Protein AF-A0A9E5WMM1-F1 (afdb_monomer_lite)

Foldseek 3Di:
DWLAKWQKFFVPDDDRQKIWTWDADPVFKIWTWIAGNVVRDIWIKTWGAPPVQQKTWIATHDQAWIKIDRSVQSVDQKHWIWTQGPVRDIGIMMIGGDDD

Structure (mmCIF, N/CA/C/O backbone):
data_AF-A0A9E5WMM1-F1
#
_entry.id   AF-A0A9E5WMM1-F1
#
loop_
_atom_site.group_PDB
_atom_site.id
_atom_site.type_symbol
_atom_site.label_atom_id
_atom_site.label_alt_id
_atom_site.label_comp_id
_atom_site.label_asym_id
_atom_site.label_entity_id
_atom_site.label_seq_id
_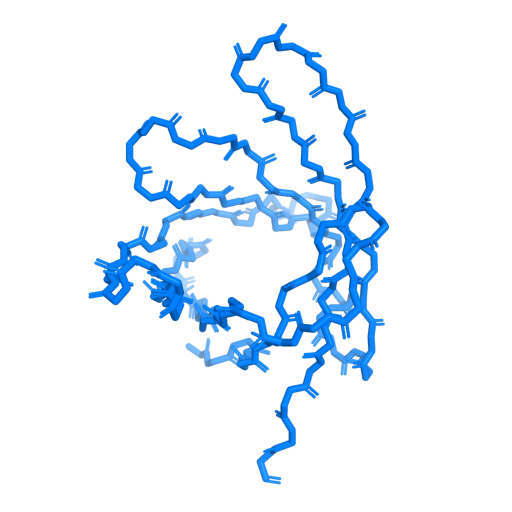atom_site.pdbx_PDB_ins_code
_atom_site.Cartn_x
_atom_site.Cartn_y
_atom_site.Cartn_z
_atom_site.occupancy
_atom_site.B_iso_or_equiv
_atom_site.auth_seq_id
_atom_site.auth_comp_id
_atom_site.auth_asym_id
_atom_site.auth_atom_id
_atom_site.pdbx_PDB_model_num
ATOM 1 N N . MET A 1 1 ? -4.848 -13.732 9.016 1.00 92.75 1 MET A N 1
ATOM 2 C CA . MET A 1 1 ? -5.680 -14.004 7.828 1.00 92.75 1 MET A CA 1
ATOM 3 C C . MET A 1 1 ? -5.120 -13.210 6.659 1.00 92.75 1 MET A C 1
ATOM 5 O O . MET A 1 1 ? -4.954 -12.007 6.828 1.00 92.75 1 MET A O 1
ATOM 9 N N . PRO A 1 2 ? -4.779 -13.840 5.525 1.00 94.69 2 PRO A N 1
ATOM 10 C CA . PRO A 1 2 ? -4.288 -13.116 4.354 1.00 94.69 2 PRO A CA 1
ATOM 11 C C . PRO A 1 2 ? -5.394 -12.223 3.777 1.00 94.69 2 PRO A C 1
ATOM 13 O O . PRO A 1 2 ? -6.539 -12.656 3.662 1.00 94.69 2 PRO A O 1
ATOM 16 N N . LEU A 1 3 ? -5.051 -10.983 3.436 1.00 95.25 3 LEU A N 1
ATOM 17 C CA . LEU A 1 3 ? -5.917 -10.064 2.689 1.00 95.25 3 LEU A CA 1
ATOM 18 C C . LEU A 1 3 ? -5.643 -10.169 1.183 1.00 95.25 3 LEU A C 1
ATOM 20 O O . LEU A 1 3 ? -6.562 -10.059 0.374 1.00 95.25 3 LEU A O 1
ATOM 24 N N . GLY A 1 4 ? -4.392 -10.442 0.809 1.00 95.94 4 GLY A N 1
ATOM 25 C CA . GLY A 1 4 ? -4.007 -10.740 -0.564 1.00 95.94 4 GLY A CA 1
ATOM 26 C C . GLY A 1 4 ? -2.570 -10.348 -0.877 1.00 95.94 4 GLY A C 1
ATOM 27 O O . GLY A 1 4 ? -1.869 -9.758 -0.053 1.00 95.94 4 GLY A O 1
ATOM 28 N N . ILE A 1 5 ? -2.165 -10.673 -2.101 1.00 97.31 5 ILE A N 1
ATOM 29 C CA . ILE A 1 5 ? -0.932 -10.199 -2.724 1.00 97.31 5 ILE A CA 1
ATOM 30 C C . ILE A 1 5 ? -1.347 -9.304 -3.885 1.00 97.31 5 ILE A C 1
ATOM 32 O O . ILE A 1 5 ? -2.196 -9.686 -4.690 1.00 97.31 5 ILE A O 1
ATOM 36 N N . PHE A 1 6 ? -0.752 -8.124 -3.985 1.00 97.81 6 PHE A N 1
ATOM 37 C CA . PHE A 1 6 ? -1.132 -7.117 -4.964 1.00 97.81 6 PHE A CA 1
ATOM 38 C C . PHE A 1 6 ? 0.093 -6.585 -5.691 1.00 97.81 6 PHE A C 1
ATOM 40 O O . PHE A 1 6 ? 1.157 -6.415 -5.101 1.00 97.81 6 PHE A O 1
ATOM 47 N N . THR A 1 7 ? -0.064 -6.279 -6.971 1.00 97.69 7 THR A N 1
ATOM 48 C CA . THR A 1 7 ? 0.848 -5.386 -7.681 1.00 97.69 7 THR A CA 1
ATOM 49 C C . THR A 1 7 ? 0.440 -3.943 -7.406 1.00 97.69 7 THR A C 1
ATOM 51 O O . THR A 1 7 ? -0.747 -3.620 -7.448 1.00 97.69 7 THR A O 1
ATOM 54 N N . VAL A 1 8 ? 1.419 -3.086 -7.116 1.00 96.81 8 VAL A N 1
ATOM 55 C CA . VAL A 1 8 ? 1.206 -1.677 -6.760 1.00 96.81 8 VAL A CA 1
ATOM 56 C C . VAL A 1 8 ? 1.568 -0.784 -7.942 1.00 96.81 8 VAL A C 1
ATOM 58 O O . VAL A 1 8 ? 2.680 -0.881 -8.458 1.00 96.81 8 VAL A O 1
ATOM 61 N N . TYR A 1 9 ? 0.664 0.117 -8.323 1.00 96.56 9 TYR A N 1
ATOM 62 C CA . TYR A 1 9 ? 0.877 1.095 -9.390 1.00 96.56 9 TYR A CA 1
ATOM 63 C C . TYR A 1 9 ? 0.703 2.519 -8.857 1.00 96.56 9 TYR A C 1
ATOM 65 O O . TYR A 1 9 ? -0.374 2.886 -8.378 1.00 96.56 9 TYR A O 1
ATOM 73 N N . ALA A 1 10 ? 1.759 3.330 -8.955 1.00 94.38 10 ALA A N 1
ATOM 74 C CA . ALA A 1 10 ? 1.664 4.776 -8.749 1.00 94.38 10 ALA A CA 1
ATOM 75 C C . ALA A 1 10 ? 0.997 5.458 -9.964 1.00 94.38 10 ALA A C 1
ATOM 77 O O . ALA A 1 10 ? 0.922 4.856 -11.039 1.00 94.38 10 ALA A O 1
ATOM 78 N N . PRO A 1 11 ? 0.534 6.718 -9.836 1.00 94.19 11 PRO A N 1
ATOM 79 C CA . PRO A 1 11 ? -0.004 7.476 -10.957 1.00 94.19 11 PRO A CA 1
ATOM 80 C C . PRO A 1 11 ? 0.933 7.455 -12.167 1.00 94.19 11 PRO A C 1
ATOM 82 O O . PRO A 1 11 ? 2.110 7.791 -12.059 1.00 94.19 11 PRO A O 1
ATOM 85 N N . GLY A 1 12 ? 0.396 7.066 -13.323 1.00 92.00 12 GLY A N 1
ATOM 86 C CA . GLY A 1 12 ? 1.141 7.001 -14.584 1.00 92.00 12 GLY A CA 1
ATOM 87 C C . GLY A 1 12 ? 2.052 5.779 -14.746 1.00 92.00 12 GLY A C 1
ATOM 88 O O . GLY A 1 12 ? 2.604 5.589 -15.827 1.00 92.00 12 GLY A O 1
ATOM 89 N N . GLU A 1 13 ? 2.194 4.926 -13.730 1.00 92.38 13 GLU A N 1
ATOM 90 C CA . GLU A 1 13 ? 2.966 3.690 -13.841 1.00 92.38 13 GLU A CA 1
ATOM 91 C C . GLU A 1 13 ? 2.150 2.585 -14.523 1.00 92.38 13 GLU A C 1
ATOM 93 O O . GLU A 1 13 ? 0.996 2.334 -14.180 1.00 92.38 13 GLU A O 1
ATOM 98 N N . THR A 1 14 ? 2.767 1.890 -15.478 1.00 88.12 14 THR A N 1
ATOM 99 C CA . THR A 1 14 ? 2.151 0.769 -16.211 1.00 88.12 14 THR A CA 1
ATOM 100 C C . THR A 1 14 ? 2.902 -0.548 -16.038 1.00 88.12 14 THR A C 1
ATOM 102 O O . THR A 1 14 ? 2.370 -1.612 -16.356 1.00 88.12 14 THR A O 1
ATOM 105 N N . LEU A 1 15 ? 4.132 -0.503 -15.518 1.00 90.31 15 LEU A N 1
ATOM 106 C CA . LEU A 1 15 ? 4.973 -1.679 -15.335 1.00 90.31 15 LEU A CA 1
ATOM 107 C C . LEU A 1 15 ? 4.836 -2.231 -13.908 1.00 90.31 15 LEU A C 1
ATOM 109 O O . LEU A 1 15 ? 4.848 -1.459 -12.954 1.00 90.31 15 LEU A O 1
ATOM 113 N N . PRO A 1 16 ? 4.743 -3.560 -13.732 1.00 90.00 16 PRO A N 1
ATOM 114 C CA . PRO A 1 16 ? 4.622 -4.180 -12.418 1.00 90.00 16 PRO A CA 1
ATOM 115 C C . PRO A 1 16 ? 5.991 -4.229 -11.724 1.00 90.00 16 PRO A C 1
ATOM 117 O O . PRO A 1 16 ? 6.691 -5.246 -11.767 1.00 90.00 16 PRO A O 1
ATOM 120 N N . THR A 1 17 ? 6.403 -3.120 -11.113 1.00 93.44 17 THR A N 1
ATOM 121 C CA . THR A 1 17 ? 7.704 -3.024 -10.429 1.00 93.44 17 THR A CA 1
ATOM 122 C C . THR A 1 17 ? 7.622 -3.294 -8.931 1.00 93.44 17 THR A C 1
ATOM 124 O O . THR A 1 17 ? 8.635 -3.620 -8.316 1.00 93.44 17 THR A O 1
ATOM 127 N N . ARG A 1 18 ? 6.426 -3.197 -8.343 1.00 95.81 18 ARG A N 1
ATOM 128 C CA . ARG A 1 18 ? 6.210 -3.306 -6.899 1.00 95.81 18 ARG A CA 1
ATOM 129 C C . ARG A 1 18 ? 5.120 -4.307 -6.568 1.00 95.81 18 ARG A C 1
ATOM 131 O O . ARG A 1 18 ? 4.098 -4.386 -7.254 1.00 95.81 18 ARG A O 1
ATOM 138 N N . MET A 1 19 ? 5.340 -5.063 -5.502 1.00 97.19 19 MET A N 1
ATOM 139 C CA . MET A 1 19 ? 4.395 -6.045 -4.987 1.00 97.19 19 MET A CA 1
ATOM 140 C C . MET A 1 19 ? 4.223 -5.854 -3.488 1.00 97.19 19 MET A C 1
ATOM 142 O O . MET A 1 19 ? 5.182 -5.536 -2.795 1.00 97.19 19 MET A O 1
ATOM 146 N N . ILE A 1 20 ? 3.012 -6.056 -2.989 1.00 97.50 20 ILE A N 1
ATOM 147 C CA . ILE A 1 20 ? 2.709 -5.971 -1.566 1.00 97.50 20 ILE A CA 1
ATOM 148 C C . ILE A 1 20 ? 1.880 -7.175 -1.134 1.00 97.50 20 ILE A C 1
ATOM 150 O O . ILE A 1 20 ? 0.914 -7.549 -1.796 1.00 97.50 20 ILE A O 1
ATOM 154 N N . GLU A 1 21 ? 2.264 -7.780 -0.021 1.00 97.81 21 GLU A N 1
ATOM 155 C CA . GLU A 1 21 ? 1.472 -8.759 0.709 1.00 97.81 21 GLU A CA 1
ATOM 156 C C . GLU A 1 21 ? 0.839 -8.070 1.916 1.00 97.81 21 GLU A C 1
ATOM 158 O O . GLU A 1 21 ? 1.511 -7.332 2.638 1.00 97.81 21 GLU A O 1
ATOM 163 N N . LEU A 1 22 ? -0.448 -8.323 2.144 1.00 97.88 22 LEU A N 1
ATOM 164 C CA . LEU A 1 22 ? -1.182 -7.806 3.292 1.00 97.88 22 LEU A CA 1
ATOM 165 C C . LEU A 1 22 ? -1.861 -8.951 4.043 1.00 97.88 22 LEU A C 1
ATOM 167 O O . LEU A 1 22 ? -2.529 -9.798 3.446 1.00 97.88 22 LEU A O 1
ATOM 171 N N . ALA A 1 23 ? -1.745 -8.942 5.367 1.00 97.00 23 ALA A N 1
ATOM 172 C CA . ALA A 1 23 ? -2.388 -9.891 6.263 1.00 97.00 23 ALA A CA 1
ATOM 173 C C . ALA A 1 23 ? -2.922 -9.196 7.522 1.00 97.00 23 ALA A C 1
ATOM 175 O O . ALA A 1 23 ? -2.262 -8.349 8.118 1.00 97.00 23 ALA A O 1
ATOM 176 N N . LEU A 1 24 ? -4.116 -9.600 7.949 1.00 95.44 24 LEU A N 1
ATOM 177 C CA . LEU A 1 24 ? -4.801 -9.117 9.144 1.00 95.44 24 LEU A CA 1
ATOM 178 C C . LEU A 1 24 ? -4.611 -10.083 10.320 1.00 95.44 24 LEU A C 1
ATOM 180 O O . LEU A 1 24 ? -4.908 -11.279 10.215 1.00 95.44 24 LEU A O 1
ATOM 184 N N . ALA A 1 25 ? -4.156 -9.562 11.453 1.00 93.69 25 ALA A N 1
ATOM 185 C CA . ALA A 1 25 ? -4.132 -10.249 12.736 1.00 93.69 25 ALA A CA 1
ATOM 186 C C . ALA A 1 25 ? -5.477 -10.110 13.472 1.00 93.69 25 ALA A C 1
ATOM 188 O O . ALA A 1 25 ? -6.260 -9.195 13.220 1.00 93.69 25 ALA A O 1
ATOM 189 N N . GLN A 1 26 ? -5.748 -11.017 14.413 1.00 87.50 26 GLN A N 1
ATOM 190 C CA . GLN A 1 26 ? -7.024 -11.074 15.143 1.00 87.50 26 GLN A CA 1
ATOM 191 C C . GLN A 1 26 ? -7.306 -9.808 15.976 1.00 87.50 26 GLN A C 1
ATOM 193 O O . GLN A 1 26 ? -8.458 -9.401 16.147 1.00 87.50 26 GLN A O 1
ATOM 198 N N . ASP A 1 27 ? -6.252 -9.149 16.454 1.00 89.69 27 ASP A N 1
ATOM 199 C CA . ASP A 1 27 ? -6.335 -7.898 17.211 1.00 89.69 27 ASP A CA 1
ATOM 200 C C . ASP A 1 27 ? -6.588 -6.663 16.328 1.00 89.69 27 ASP A C 1
ATOM 202 O O . ASP A 1 27 ? -6.909 -5.595 16.845 1.00 89.69 27 ASP A O 1
ATOM 206 N N . GLY A 1 28 ? -6.592 -6.808 15.000 1.00 89.38 28 GLY A N 1
ATOM 207 C CA . GLY A 1 28 ? -6.838 -5.718 14.055 1.00 89.38 28 GLY A CA 1
ATOM 208 C C . GLY A 1 28 ? -5.568 -5.083 13.490 1.00 89.38 28 GLY A C 1
ATOM 209 O O . GLY A 1 28 ? -5.673 -4.187 12.653 1.00 89.38 28 GLY A O 1
ATOM 210 N N . ARG A 1 29 ? -4.378 -5.549 13.901 1.00 96.81 29 ARG A N 1
ATOM 211 C CA . ARG A 1 29 ? -3.116 -5.145 13.270 1.00 96.81 29 ARG A CA 1
ATOM 212 C C . ARG A 1 29 ? -3.006 -5.733 11.872 1.00 96.81 29 ARG A C 1
ATOM 214 O O . ARG A 1 29 ? -3.356 -6.890 11.646 1.00 96.81 29 ARG A O 1
ATOM 221 N N . VAL A 1 30 ? -2.451 -4.956 10.955 1.00 97.00 30 VAL A N 1
ATOM 222 C CA . VAL A 1 30 ? -2.079 -5.418 9.620 1.00 97.00 30 VAL A CA 1
ATOM 223 C C . VAL A 1 30 ? -0.571 -5.466 9.495 1.00 97.00 30 VAL A C 1
ATOM 225 O O . VAL A 1 30 ? 0.135 -4.580 9.974 1.00 97.00 30 VAL A O 1
ATOM 228 N N . GLY A 1 31 ? -0.088 -6.529 8.868 1.00 97.31 31 GLY A N 1
ATOM 229 C CA . GLY A 1 31 ? 1.316 -6.720 8.550 1.00 97.31 31 GLY A CA 1
ATOM 230 C C . GLY A 1 31 ? 1.490 -7.340 7.172 1.00 97.31 31 GLY A C 1
ATOM 231 O O . GLY A 1 31 ? 0.516 -7.733 6.529 1.00 97.31 31 GLY A O 1
ATOM 232 N N . GLY A 1 32 ? 2.738 -7.435 6.736 1.00 97.19 32 GLY A N 1
ATOM 233 C CA . GLY A 1 32 ? 3.101 -8.068 5.477 1.00 97.19 32 GLY A CA 1
ATOM 234 C C . GLY A 1 32 ? 4.442 -7.566 4.965 1.00 97.19 32 GLY A C 1
ATOM 235 O O . GLY A 1 32 ? 5.256 -7.050 5.737 1.00 97.19 32 GLY A O 1
ATOM 236 N N . THR A 1 33 ? 4.661 -7.708 3.664 1.00 97.81 33 THR A N 1
ATOM 237 C CA . THR A 1 33 ? 5.909 -7.309 3.007 1.00 97.81 33 THR A CA 1
ATOM 238 C C . THR A 1 33 ? 5.623 -6.490 1.760 1.00 97.81 33 THR A C 1
ATOM 240 O O . THR A 1 33 ? 4.606 -6.677 1.096 1.00 97.81 33 THR A O 1
ATOM 243 N N . HIS A 1 34 ? 6.523 -5.570 1.441 1.00 97.44 34 HIS A N 1
ATOM 244 C CA . HIS A 1 34 ? 6.543 -4.839 0.184 1.00 97.44 34 HIS A CA 1
ATOM 245 C C . HIS A 1 34 ? 7.857 -5.145 -0.526 1.00 97.44 34 HIS A C 1
ATOM 247 O O . HIS A 1 34 ? 8.921 -4.985 0.061 1.00 97.44 34 HIS A O 1
ATOM 253 N N . TYR A 1 35 ? 7.782 -5.578 -1.779 1.00 97.12 35 TYR A N 1
ATOM 254 C CA . TYR A 1 35 ? 8.937 -5.836 -2.626 1.00 97.12 35 TYR A CA 1
ATOM 255 C C . TYR A 1 35 ? 9.017 -4.793 -3.739 1.00 97.12 35 TYR A C 1
ATOM 257 O O . TYR A 1 35 ? 8.086 -4.671 -4.540 1.00 97.12 35 TYR A O 1
ATOM 265 N N . ASP A 1 36 ? 10.144 -4.086 -3.814 1.00 94.81 36 ASP A N 1
ATOM 266 C CA . ASP A 1 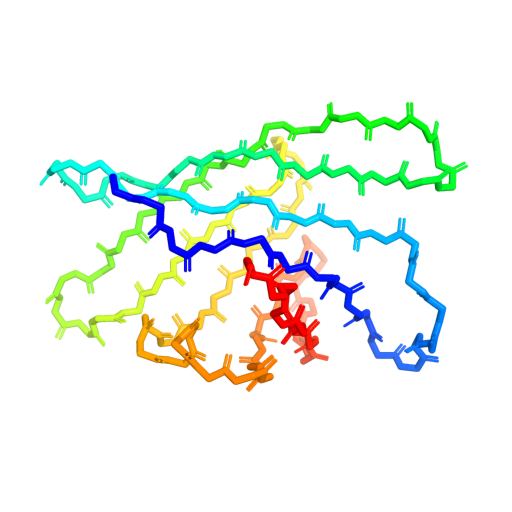36 ? 10.499 -3.193 -4.916 1.00 94.81 36 ASP A CA 1
ATOM 267 C C . ASP A 1 36 ? 11.523 -3.884 -5.823 1.00 94.81 36 ASP A C 1
ATOM 269 O O . ASP A 1 36 ? 12.681 -4.091 -5.454 1.00 94.81 36 ASP A O 1
ATOM 273 N N . ARG A 1 37 ? 11.105 -4.227 -7.043 1.00 93.50 37 ARG A N 1
ATOM 274 C CA . ARG A 1 37 ? 11.950 -4.916 -8.022 1.00 93.50 37 ARG A CA 1
ATOM 275 C C . ARG A 1 37 ? 13.063 -4.031 -8.581 1.00 93.50 37 ARG A C 1
ATOM 277 O O . ARG A 1 37 ? 14.091 -4.563 -8.988 1.00 93.50 37 ARG A O 1
ATOM 284 N N . LEU A 1 38 ? 12.864 -2.714 -8.654 1.00 92.62 38 LEU A N 1
ATOM 285 C CA . LEU A 1 38 ? 13.865 -1.799 -9.214 1.00 92.62 38 LEU A CA 1
ATOM 286 C C . LEU A 1 38 ? 15.059 -1.659 -8.274 1.00 92.62 38 LEU A C 1
ATOM 288 O O . LEU A 1 38 ? 16.194 -1.581 -8.735 1.00 92.62 38 LEU A O 1
ATOM 292 N N . ARG A 1 39 ? 14.791 -1.642 -6.965 1.00 93.12 39 ARG A N 1
ATOM 293 C CA . ARG A 1 39 ? 15.822 -1.572 -5.920 1.00 93.12 39 ARG A CA 1
ATOM 294 C C . ARG A 1 39 ? 16.284 -2.946 -5.442 1.00 93.12 39 ARG A C 1
ATOM 296 O O . ARG A 1 39 ? 17.361 -3.060 -4.871 1.00 93.12 39 ARG A O 1
ATOM 303 N N . ASN A 1 40 ? 15.501 -3.986 -5.731 1.00 94.56 40 ASN A N 1
ATOM 304 C CA . ASN A 1 40 ? 15.660 -5.330 -5.187 1.00 94.56 40 ASN A CA 1
ATOM 305 C C . ASN A 1 40 ? 15.650 -5.333 -3.647 1.00 94.56 40 ASN A C 1
ATOM 307 O O . ASN A 1 40 ? 16.490 -5.957 -3.000 1.00 94.56 40 ASN A O 1
ATOM 311 N N . GLU A 1 41 ? 14.683 -4.617 -3.075 1.00 95.62 41 GLU A N 1
ATOM 312 C CA . GLU A 1 41 ? 14.536 -4.404 -1.635 1.00 95.62 41 GLU A CA 1
ATOM 313 C C . GLU A 1 41 ? 13.201 -4.963 -1.137 1.00 95.62 41 GLU A C 1
ATOM 315 O O . GLU A 1 41 ? 12.195 -4.945 -1.854 1.00 95.62 41 GLU A O 1
ATOM 320 N N . ILE A 1 42 ? 13.209 -5.474 0.097 1.00 96.81 42 ILE A N 1
ATOM 321 C CA . ILE A 1 42 ? 12.011 -5.908 0.817 1.00 96.81 42 ILE A CA 1
ATOM 322 C C . ILE A 1 42 ? 11.869 -5.040 2.061 1.00 96.81 42 ILE A C 1
ATOM 324 O O . ILE A 1 42 ? 12.753 -5.029 2.916 1.00 96.81 42 ILE A O 1
ATOM 328 N N . ASP A 1 43 ? 10.723 -4.381 2.179 1.00 97.12 43 ASP A N 1
ATOM 329 C CA . ASP A 1 43 ? 10.340 -3.578 3.331 1.00 97.12 43 ASP A CA 1
ATOM 330 C C . ASP A 1 43 ? 9.204 -4.241 4.108 1.00 97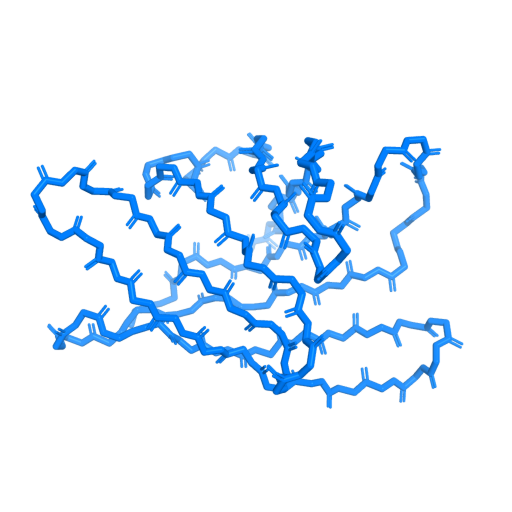.12 43 ASP A C 1
ATOM 332 O O . ASP A 1 43 ? 8.317 -4.896 3.548 1.00 97.12 43 ASP A O 1
ATOM 336 N N . THR A 1 44 ? 9.185 -4.015 5.418 1.00 97.31 44 THR A N 1
ATOM 337 C CA . THR A 1 44 ? 8.075 -4.442 6.270 1.00 97.31 44 THR A CA 1
ATOM 338 C C . THR A 1 44 ? 6.864 -3.541 6.059 1.00 97.31 44 THR A C 1
ATOM 340 O O . THR A 1 44 ? 6.980 -2.314 6.009 1.00 97.31 44 THR A O 1
ATOM 343 N N . VAL A 1 45 ? 5.683 -4.151 6.013 1.00 97.75 45 VAL A N 1
ATOM 344 C CA . VAL A 1 45 ? 4.405 -3.441 6.063 1.00 97.75 45 VAL A CA 1
ATOM 345 C C . VAL A 1 45 ? 3.848 -3.506 7.476 1.00 97.75 45 VAL A C 1
ATOM 347 O O . VAL A 1 45 ? 3.826 -4.572 8.093 1.00 97.75 45 VAL A O 1
ATOM 350 N N . SER A 1 46 ? 3.364 -2.375 7.981 1.00 97.69 46 SER A N 1
ATOM 351 C CA . SER A 1 46 ? 2.651 -2.306 9.257 1.00 97.69 46 SER A CA 1
ATOM 352 C C . SER A 1 46 ? 1.443 -1.384 9.156 1.00 97.69 46 SER A C 1
ATOM 354 O O . SER A 1 46 ? 1.472 -0.363 8.470 1.00 97.69 46 SER A O 1
ATOM 356 N N . GLY A 1 47 ? 0.352 -1.750 9.817 1.00 97.31 47 GLY A N 1
ATOM 357 C CA . GLY A 1 47 ? -0.901 -1.021 9.716 1.00 97.31 47 GLY A CA 1
ATOM 358 C C . GLY A 1 47 ? -1.947 -1.459 10.726 1.00 97.31 47 GLY A C 1
ATOM 359 O O . GLY A 1 47 ? -1.701 -2.287 11.606 1.00 97.31 47 GLY A O 1
ATOM 360 N N . THR A 1 48 ? -3.136 -0.891 10.591 1.00 97.56 48 THR A N 1
ATOM 361 C CA . THR A 1 48 ? -4.287 -1.187 11.440 1.00 97.56 48 THR A CA 1
ATOM 362 C C . THR A 1 48 ? -5.584 -0.958 10.678 1.00 97.56 48 THR A C 1
ATOM 364 O O . THR A 1 48 ? -5.633 -0.163 9.736 1.00 97.56 48 THR A O 1
ATOM 367 N N . ILE A 1 49 ? -6.642 -1.633 11.110 1.00 96.44 49 ILE A N 1
ATOM 368 C CA . ILE A 1 49 ? -8.000 -1.361 10.649 1.00 96.44 49 ILE A CA 1
ATOM 369 C C . ILE A 1 49 ? -8.688 -0.442 11.651 1.00 96.44 49 ILE A C 1
ATOM 371 O O . ILE A 1 49 ? -8.757 -0.736 12.847 1.00 96.44 49 ILE A O 1
ATOM 375 N N . ASP A 1 50 ? -9.259 0.645 11.150 1.00 94.81 50 ASP A N 1
ATOM 376 C CA . ASP A 1 50 ? -10.259 1.398 11.890 1.00 94.81 50 ASP A CA 1
ATOM 377 C C . ASP A 1 50 ? -11.575 0.611 11.878 1.00 94.81 50 ASP A C 1
ATOM 379 O O . ASP A 1 50 ? -12.275 0.544 10.870 1.00 94.81 50 ASP A O 1
ATOM 383 N N . ARG A 1 51 ? -11.910 -0.017 13.009 1.00 90.12 51 ARG A N 1
ATOM 384 C CA . ARG A 1 51 ? -13.094 -0.882 13.140 1.00 90.12 51 ARG A CA 1
ATOM 385 C C . ARG A 1 51 ? -14.421 -0.126 13.046 1.00 90.12 51 ARG A C 1
ATOM 387 O O . ARG A 1 51 ? -15.452 -0.769 12.883 1.00 90.12 51 ARG A O 1
ATOM 394 N N . SER A 1 52 ? -14.412 1.202 13.177 1.00 94.44 52 SER A N 1
ATOM 395 C CA . SER A 1 52 ? -15.628 2.014 13.065 1.00 94.44 52 SER A CA 1
ATOM 396 C C . SER A 1 52 ? -15.986 2.316 11.610 1.00 94.44 52 SER A C 1
ATOM 398 O O . SER A 1 52 ? -17.162 2.357 11.261 1.00 94.44 52 SER A O 1
ATOM 400 N N . THR A 1 53 ? -14.970 2.478 10.760 1.00 95.88 53 THR A N 1
ATOM 401 C CA . THR A 1 53 ? -15.122 2.841 9.343 1.00 95.88 53 THR A CA 1
ATOM 402 C C . THR A 1 53 ? -14.785 1.699 8.388 1.00 95.88 53 THR A C 1
ATOM 404 O O . THR A 1 53 ? -15.015 1.820 7.190 1.00 95.88 53 THR A O 1
ATOM 407 N N . MET A 1 54 ? -14.241 0.593 8.904 1.00 95.50 54 MET A N 1
ATOM 408 C CA . MET A 1 54 ? -13.711 -0.530 8.125 1.00 95.50 54 MET A CA 1
ATOM 409 C C . MET A 1 54 ? -12.661 -0.100 7.089 1.00 95.50 54 MET A C 1
ATOM 411 O O . MET A 1 54 ? -12.513 -0.721 6.038 1.00 95.50 54 MET A O 1
ATOM 415 N N . VAL A 1 55 ? -11.891 0.945 7.406 1.00 97.44 55 VAL A N 1
ATOM 416 C CA . VAL A 1 55 ? -10.778 1.434 6.584 1.00 97.44 55 VAL A CA 1
ATOM 417 C C . VAL A 1 55 ? -9.471 0.824 7.073 1.00 97.44 55 VAL A C 1
ATOM 419 O O . VAL A 1 55 ? -9.121 0.918 8.253 1.00 97.44 55 VAL A O 1
ATOM 422 N N . LEU A 1 56 ? -8.726 0.218 6.153 1.00 97.56 56 LEU A N 1
ATOM 423 C CA . LEU A 1 56 ? -7.358 -0.215 6.389 1.00 97.56 56 LEU A CA 1
ATOM 424 C C . LEU A 1 56 ? -6.406 0.962 6.171 1.00 97.56 56 LEU A C 1
ATOM 426 O O . LEU A 1 56 ? -6.449 1.590 5.116 1.00 97.56 56 LEU A O 1
ATOM 430 N N . ARG A 1 57 ? -5.503 1.205 7.128 1.00 97.88 57 ARG A N 1
ATOM 431 C CA . ARG A 1 57 ? -4.360 2.114 6.973 1.00 97.88 57 ARG A CA 1
ATOM 432 C C . ARG A 1 57 ? -3.049 1.383 7.204 1.00 97.88 57 ARG A C 1
ATOM 434 O O . ARG A 1 57 ? -2.923 0.666 8.196 1.00 97.88 57 ARG A O 1
ATOM 441 N N . TRP A 1 58 ? -2.062 1.584 6.339 1.00 97.94 58 TRP A N 1
ATOM 442 C CA . TRP A 1 58 ? -0.741 0.971 6.486 1.00 97.94 58 TRP A CA 1
ATOM 443 C C . TRP A 1 5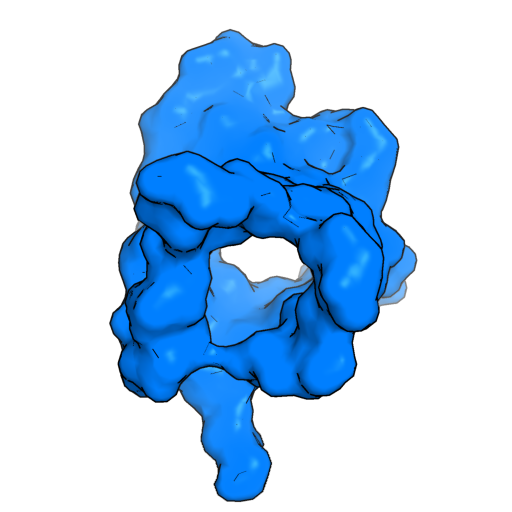8 ? 0.389 1.881 6.013 1.00 97.94 58 TRP A C 1
ATOM 445 O O . TRP A 1 58 ? 0.175 2.884 5.335 1.00 97.94 58 TRP A O 1
ATOM 455 N N . LYS A 1 59 ? 1.608 1.516 6.397 1.00 97.69 59 LYS A N 1
ATOM 456 C CA . LYS A 1 59 ? 2.868 2.116 5.967 1.00 97.69 59 LYS A CA 1
ATOM 457 C C . LYS A 1 59 ? 3.802 1.033 5.446 1.00 97.69 59 LYS A C 1
ATOM 459 O O . LYS A 1 59 ? 3.699 -0.130 5.842 1.00 97.69 59 LYS A O 1
ATOM 464 N N . ILE A 1 60 ? 4.720 1.447 4.582 1.00 96.12 60 ILE A N 1
ATOM 465 C CA . ILE A 1 60 ? 5.844 0.642 4.103 1.00 96.12 60 ILE A CA 1
ATOM 466 C C . ILE A 1 60 ? 7.112 1.232 4.719 1.00 96.12 60 ILE A C 1
ATOM 468 O O . ILE A 1 60 ? 7.420 2.405 4.487 1.00 96.12 60 ILE A O 1
ATOM 472 N N . GLY A 1 61 ? 7.808 0.438 5.533 1.00 93.56 61 GLY A N 1
ATOM 473 C CA . GLY A 1 61 ? 8.928 0.912 6.343 1.00 93.56 61 GLY A CA 1
ATOM 474 C C . GLY A 1 61 ? 8.550 2.065 7.288 1.00 93.56 61 GLY A C 1
ATOM 475 O O . GLY A 1 61 ? 7.380 2.372 7.517 1.00 93.56 61 GLY A O 1
ATOM 476 N N . GLU A 1 62 ? 9.567 2.729 7.838 1.00 88.19 62 GLU A N 1
ATOM 477 C CA . GLU A 1 62 ? 9.384 3.782 8.852 1.00 88.19 62 GLU A CA 1
ATOM 478 C C . GLU A 1 62 ? 9.151 5.181 8.256 1.00 88.19 62 GLU A C 1
ATOM 480 O O . GLU A 1 62 ? 8.496 6.027 8.864 1.00 88.19 62 GLU A O 1
ATOM 485 N N . LYS A 1 63 ? 9.697 5.445 7.062 1.00 82.50 63 LYS A N 1
ATOM 486 C CA . LYS A 1 63 ? 9.715 6.781 6.432 1.00 82.50 63 LYS A CA 1
ATOM 487 C C . LYS A 1 63 ? 8.727 6.937 5.270 1.00 82.50 63 LYS A C 1
ATOM 489 O O . LYS A 1 63 ? 8.719 7.976 4.615 1.00 82.50 63 LYS A O 1
ATOM 494 N N . GLY A 1 64 ? 7.933 5.906 4.986 1.00 84.81 64 GLY A N 1
ATOM 495 C CA . GLY A 1 64 ? 6.971 5.904 3.888 1.00 84.81 64 GLY A CA 1
ATOM 496 C C . GLY A 1 64 ? 5.729 6.761 4.153 1.00 84.81 64 GLY A C 1
ATOM 497 O O . GLY A 1 64 ? 5.441 7.156 5.285 1.00 84.81 64 GLY A O 1
ATOM 498 N N . GLY A 1 65 ? 4.972 7.014 3.083 1.00 94.38 65 GLY A N 1
ATOM 499 C CA . GLY A 1 65 ? 3.629 7.587 3.175 1.00 94.38 65 GLY A CA 1
ATOM 500 C C . GLY A 1 65 ? 2.629 6.642 3.853 1.00 94.38 65 GLY A C 1
ATOM 501 O O . GLY A 1 65 ? 2.906 5.457 4.057 1.00 94.38 65 GLY A O 1
ATOM 502 N N . VAL A 1 66 ? 1.458 7.176 4.200 1.00 97.69 66 VAL A N 1
ATOM 503 C CA . VAL A 1 66 ? 0.335 6.393 4.734 1.00 97.69 66 VAL A CA 1
ATOM 504 C C . VAL A 1 66 ? -0.601 6.028 3.597 1.00 97.69 66 VAL A C 1
ATOM 506 O O . VAL A 1 66 ? -1.122 6.896 2.905 1.00 97.69 66 VAL A O 1
ATOM 509 N N . PHE A 1 67 ? -0.830 4.738 3.433 1.00 98.06 67 PHE A N 1
ATOM 510 C CA . PHE A 1 67 ? -1.743 4.173 2.458 1.00 98.06 67 PHE A CA 1
ATOM 511 C C . PHE A 1 67 ? -3.062 3.860 3.149 1.00 98.06 67 PHE A C 1
ATOM 513 O O . PHE A 1 67 ? -3.056 3.346 4.270 1.00 98.06 67 PHE A O 1
ATOM 520 N N . GLU A 1 68 ? -4.183 4.143 2.496 1.00 97.62 68 GLU A N 1
ATOM 521 C CA . GLU A 1 68 ? -5.495 3.787 3.016 1.00 97.62 68 GLU A CA 1
ATOM 522 C C . GLU A 1 68 ? -6.480 3.355 1.931 1.00 97.62 68 GLU A C 1
ATOM 524 O O . GLU A 1 68 ? -6.464 3.854 0.803 1.00 97.62 68 GLU A O 1
ATOM 529 N N . THR A 1 69 ? -7.345 2.407 2.288 1.00 98.06 69 THR A N 1
ATOM 530 C CA . THR A 1 69 ? -8.446 1.939 1.440 1.00 98.06 69 THR A CA 1
ATOM 531 C C . THR A 1 69 ? -9.521 1.256 2.296 1.00 98.06 69 THR A C 1
ATOM 533 O O . THR A 1 69 ? -9.188 0.705 3.354 1.00 98.06 69 THR A O 1
ATOM 536 N N . PRO A 1 70 ? -10.805 1.283 1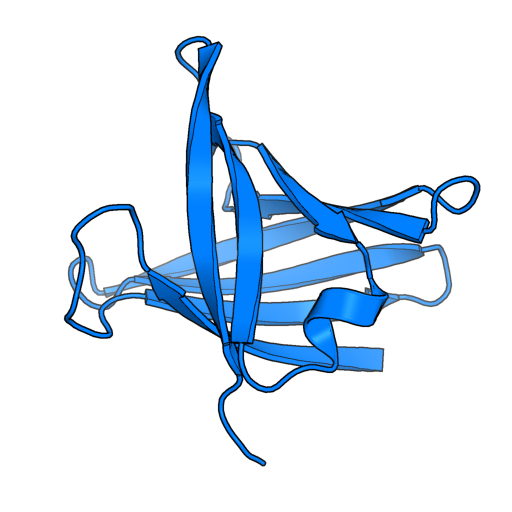.896 1.00 97.56 70 PRO A N 1
ATOM 537 C CA . PRO A 1 70 ? -11.824 0.421 2.489 1.00 97.56 70 PRO A CA 1
ATOM 538 C C . PRO A 1 70 ? -11.402 -1.052 2.436 1.00 97.56 70 PRO A C 1
ATOM 540 O O . PRO A 1 70 ? -10.844 -1.515 1.442 1.00 97.56 70 PRO A O 1
ATOM 543 N N . LEU A 1 71 ? -11.632 -1.804 3.514 1.00 95.44 71 LEU A N 1
ATOM 544 C CA . LEU A 1 71 ? -11.173 -3.193 3.604 1.00 95.44 71 LEU A CA 1
ATOM 545 C C . LEU A 1 71 ? -11.795 -4.090 2.521 1.00 95.44 71 LEU A C 1
ATOM 547 O O . LEU A 1 71 ? -11.133 -4.993 2.012 1.00 95.44 71 LEU A O 1
ATOM 551 N N . ASP A 1 72 ? -13.058 -3.848 2.181 1.00 95.94 72 ASP A N 1
ATOM 552 C CA . ASP A 1 72 ? -13.802 -4.581 1.157 1.00 95.94 72 ASP A CA 1
ATOM 553 C C . ASP A 1 72 ? -13.255 -4.349 -0.258 1.00 95.94 72 ASP A C 1
ATOM 555 O O . ASP A 1 72 ? -13.248 -5.287 -1.055 1.00 95.94 72 ASP A O 1
ATOM 559 N N . ALA A 1 73 ? -12.679 -3.180 -0.548 1.00 96.56 73 ALA A N 1
ATOM 560 C CA . ALA A 1 73 ? -12.031 -2.904 -1.831 1.00 96.56 73 ALA A CA 1
ATOM 561 C C . ALA A 1 73 ? -10.902 -3.904 -2.149 1.00 96.56 73 ALA A C 1
ATOM 563 O O . ALA A 1 73 ? -10.685 -4.245 -3.307 1.00 96.56 73 ALA A O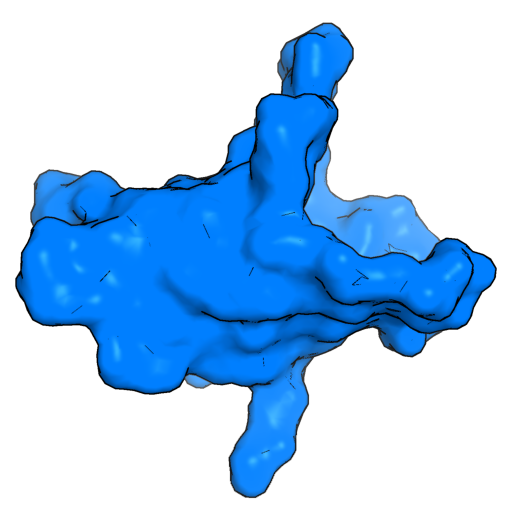 1
ATOM 564 N N . LEU A 1 74 ? -10.217 -4.453 -1.136 1.00 95.94 74 LEU A N 1
ATOM 565 C CA . LEU A 1 74 ? -9.165 -5.468 -1.320 1.00 95.94 74 LEU A CA 1
ATOM 566 C C . LEU A 1 74 ? -9.698 -6.845 -1.757 1.00 95.94 74 LEU A C 1
ATOM 568 O O . LEU A 1 74 ? -8.921 -7.752 -2.091 1.00 95.94 74 LEU A O 1
ATOM 572 N N . THR A 1 75 ? -11.015 -7.044 -1.725 1.00 93.56 75 THR A N 1
ATOM 573 C CA . THR A 1 75 ? -11.638 -8.272 -2.230 1.00 93.56 75 THR A CA 1
ATOM 574 C C . THR A 1 75 ? -11.720 -8.283 -3.754 1.00 93.56 75 THR A C 1
ATOM 576 O O . THR A 1 75 ? -11.591 -9.362 -4.337 1.00 93.56 75 THR A O 1
ATOM 579 N N . GLU A 1 76 ? -11.794 -7.102 -4.371 1.00 96.00 76 GLU A N 1
ATOM 580 C CA . GLU A 1 76 ? -11.899 -6.893 -5.812 1.00 96.00 76 GLU A CA 1
ATOM 581 C C . GLU A 1 76 ? -10.616 -7.268 -6.570 1.00 96.00 76 GLU A C 1
ATOM 583 O O . GLU A 1 76 ? -9.522 -7.382 -6.006 1.00 96.00 76 GLU A O 1
ATOM 588 N N . ALA A 1 77 ? -10.745 -7.449 -7.889 1.00 96.12 77 ALA A N 1
ATOM 589 C CA . ALA A 1 77 ? -9.597 -7.679 -8.770 1.00 96.12 77 ALA A CA 1
ATOM 590 C C . ALA A 1 77 ? -8.653 -6.464 -8.815 1.00 96.12 77 ALA A C 1
ATOM 592 O O . ALA A 1 77 ? -7.440 -6.613 -8.980 1.00 96.12 77 ALA A O 1
ATOM 593 N N . GLU A 1 78 ? -9.211 -5.268 -8.642 1.00 96.50 78 GLU A N 1
ATOM 594 C CA . GLU A 1 78 ? -8.484 -4.010 -8.605 1.00 96.50 78 GLU A CA 1
ATOM 595 C C . GLU A 1 78 ? -9.104 -3.058 -7.579 1.00 96.50 78 GLU A C 1
ATOM 597 O O . GLU A 1 78 ? -10.323 -2.921 -7.515 1.00 96.50 78 GLU A O 1
ATOM 602 N N . ALA A 1 79 ? -8.257 -2.370 -6.813 1.00 96.81 79 ALA A N 1
ATOM 603 C CA . ALA A 1 79 ? -8.658 -1.391 -5.812 1.00 96.81 79 ALA A CA 1
ATOM 604 C C . ALA A 1 79 ? -7.926 -0.059 -6.015 1.00 96.81 79 ALA A C 1
ATOM 606 O O . ALA A 1 79 ? -6.709 -0.035 -6.221 1.00 96.81 79 ALA A O 1
ATOM 607 N N . SER A 1 80 ? -8.652 1.056 -5.888 1.00 96.88 80 SER A N 1
ATOM 608 C CA . SER A 1 80 ? -8.036 2.377 -5.717 1.00 96.88 80 SER A CA 1
ATOM 609 C C . SER A 1 80 ? -7.645 2.568 -4.256 1.00 96.88 80 SER A C 1
ATOM 611 O O . SER A 1 80 ? -8.404 2.224 -3.344 1.00 96.88 80 SER A O 1
ATOM 613 N N . ILE A 1 81 ? -6.461 3.125 -4.025 1.00 97.94 81 ILE A N 1
ATOM 614 C CA . ILE A 1 81 ? -5.958 3.423 -2.685 1.00 97.94 81 ILE A CA 1
ATOM 615 C C . ILE A 1 81 ? -5.496 4.874 -2.620 1.00 97.94 81 ILE A C 1
ATOM 617 O O . ILE A 1 81 ? -4.887 5.394 -3.557 1.00 97.94 81 ILE A O 1
ATOM 621 N N . THR A 1 82 ? -5.747 5.517 -1.487 1.00 98.44 82 THR A N 1
ATOM 622 C CA . THR A 1 82 ? -5.246 6.862 -1.214 1.00 98.44 82 THR A CA 1
ATOM 623 C C . THR A 1 82 ? -3.881 6.753 -0.552 1.00 98.44 82 THR A C 1
ATOM 625 O O . THR A 1 82 ? -3.707 5.984 0.391 1.00 98.44 82 THR A O 1
ATOM 628 N N . VAL A 1 83 ? -2.911 7.532 -1.022 1.00 97.88 83 VAL A N 1
ATOM 629 C CA . VAL A 1 83 ? -1.572 7.615 -0.434 1.00 97.88 83 VAL A CA 1
ATOM 630 C C . VAL A 1 83 ? -1.312 9.042 0.015 1.00 97.88 83 VAL A C 1
ATOM 632 O O . VAL A 1 83 ? -1.296 9.966 -0.797 1.00 97.88 83 VAL A O 1
ATOM 635 N N . HIS A 1 84 ? -1.099 9.200 1.316 1.00 97.69 84 HIS A N 1
ATOM 636 C CA . HIS A 1 84 ? -0.680 10.433 1.971 1.00 97.69 84 HIS A CA 1
ATOM 637 C C . HIS A 1 84 ? 0.846 10.432 2.053 1.00 97.69 84 HIS A C 1
ATOM 639 O O . HIS A 1 84 ? 1.436 9.684 2.839 1.00 97.69 84 HIS A O 1
ATOM 645 N N . LEU A 1 85 ? 1.493 11.214 1.197 1.00 95.19 85 LEU A N 1
ATOM 646 C CA . LEU A 1 85 ? 2.945 11.288 1.095 1.00 95.19 85 LEU A CA 1
ATOM 647 C C . LEU A 1 85 ? 3.544 12.120 2.246 1.00 95.19 85 LEU A C 1
ATOM 649 O O . LEU A 1 85 ? 2.868 12.992 2.797 1.00 95.19 85 LEU A O 1
ATOM 653 N N . PRO A 1 86 ? 4.817 11.883 2.626 1.00 92.56 86 PRO A N 1
ATOM 654 C CA . PRO A 1 86 ? 5.459 12.607 3.729 1.00 92.56 86 PRO A CA 1
ATOM 655 C C . PRO A 1 86 ? 5.550 14.130 3.542 1.00 92.56 86 PRO A C 1
ATOM 657 O O . PRO A 1 86 ? 5.689 14.855 4.522 1.00 92.56 86 PRO A O 1
ATOM 660 N N . ASP A 1 87 ? 5.481 14.612 2.301 1.00 93.75 87 ASP A N 1
ATOM 661 C CA . ASP A 1 87 ? 5.470 16.036 1.944 1.00 93.75 87 ASP A CA 1
ATOM 662 C C . ASP A 1 87 ? 4.073 16.683 2.048 1.00 93.75 87 ASP A C 1
ATOM 664 O O . ASP A 1 87 ? 3.919 17.873 1.776 1.00 93.75 87 ASP A O 1
ATOM 668 N N . GLY A 1 88 ? 3.057 15.916 2.460 1.00 94.12 88 GLY A N 1
ATOM 669 C CA . GLY A 1 88 ? 1.670 16.357 2.590 1.00 94.12 88 GLY A CA 1
ATOM 670 C C . GLY A 1 88 ? 0.838 16.202 1.317 1.00 94.12 88 GLY A C 1
ATOM 671 O O . GLY A 1 88 ? -0.365 16.469 1.352 1.00 94.12 88 GLY A O 1
ATOM 672 N N . ALA A 1 89 ? 1.425 15.759 0.202 1.00 96.06 89 ALA A N 1
ATOM 673 C CA . ALA A 1 89 ? 0.664 15.483 -1.007 1.00 96.06 89 ALA A CA 1
ATOM 674 C C . ALA A 1 89 ? -0.224 14.241 -0.830 1.00 96.06 89 ALA A C 1
ATOM 676 O O . ALA A 1 89 ? 0.161 13.249 -0.211 1.00 96.06 89 ALA A O 1
ATOM 677 N N . VAL A 1 90 ? -1.416 14.279 -1.424 1.00 97.75 90 VAL A N 1
ATOM 678 C CA . VAL A 1 90 ? -2.358 13.154 -1.438 1.00 97.75 90 VAL A CA 1
ATOM 679 C C . VAL A 1 90 ? -2.546 12.695 -2.874 1.00 97.75 90 VAL A C 1
ATOM 681 O O . VAL A 1 90 ? -2.792 13.505 -3.767 1.00 97.75 90 VAL A O 1
ATOM 684 N N . THR A 1 91 ? -2.416 11.395 -3.115 1.00 97.62 91 THR A N 1
ATOM 685 C CA . THR A 1 91 ? -2.456 10.828 -4.465 1.00 97.62 91 THR A CA 1
ATOM 686 C C . THR A 1 91 ? -3.203 9.497 -4.506 1.00 97.62 91 THR A C 1
ATOM 688 O O . THR A 1 91 ? -3.316 8.812 -3.492 1.00 97.62 91 THR A O 1
ATOM 691 N N . GLN A 1 92 ? -3.747 9.144 -5.672 1.00 97.75 92 GLN A N 1
ATOM 692 C CA . GLN A 1 92 ? -4.486 7.899 -5.892 1.00 97.75 92 GLN A CA 1
ATOM 693 C C . GLN A 1 92 ? -3.600 6.881 -6.599 1.00 97.75 92 GLN A C 1
ATOM 695 O O . GLN A 1 92 ? -3.053 7.149 -7.668 1.00 97.75 92 GLN A O 1
ATOM 700 N N . TRP A 1 93 ? -3.432 5.723 -5.978 1.00 97.38 93 TRP A N 1
ATOM 701 C CA . TRP A 1 93 ? -2.671 4.595 -6.504 1.00 97.38 93 TRP A CA 1
ATOM 702 C C . TRP A 1 93 ? -3.618 3.427 -6.751 1.00 97.38 93 TRP A C 1
ATOM 704 O O . TRP A 1 93 ? -4.766 3.434 -6.307 1.00 97.38 93 TRP A O 1
ATOM 714 N N . ARG A 1 94 ? -3.137 2.405 -7.454 1.00 97.50 94 ARG A N 1
ATOM 715 C CA . ARG A 1 94 ? -3.915 1.197 -7.739 1.00 97.50 94 ARG A CA 1
ATOM 716 C C . ARG A 1 94 ? -3.231 -0.032 -7.164 1.00 97.50 94 ARG A C 1
ATOM 718 O O . ARG A 1 94 ? -2.013 -0.182 -7.278 1.00 97.50 94 ARG A O 1
ATOM 725 N N . LEU A 1 95 ? -4.032 -0.919 -6.588 1.00 97.75 95 LEU A N 1
ATOM 726 C CA . LEU A 1 95 ? -3.652 -2.285 -6.256 1.00 97.75 95 LEU A CA 1
ATOM 727 C C . LEU A 1 95 ? -4.355 -3.228 -7.216 1.00 97.75 95 LEU A C 1
ATOM 729 O O . LEU A 1 95 ? -5.578 -3.218 -7.298 1.00 97.75 95 LEU A O 1
ATOM 733 N N . VAL A 1 96 ? -3.592 -4.065 -7.909 1.00 97.50 96 VAL A N 1
ATOM 734 C CA . VAL A 1 96 ? -4.140 -5.136 -8.747 1.00 97.50 96 VAL A CA 1
ATOM 735 C C . VAL A 1 96 ? -3.864 -6.456 -8.055 1.00 97.50 96 VAL A C 1
ATOM 737 O O . VAL A 1 96 ? -2.708 -6.796 -7.791 1.00 97.50 96 VAL A O 1
ATOM 740 N N . LYS A 1 97 ? -4.920 -7.195 -7.729 1.00 96.31 97 LYS A N 1
ATOM 741 C CA . LYS A 1 97 ? -4.823 -8.448 -6.985 1.00 96.31 97 LYS A CA 1
ATOM 742 C C . LYS A 1 97 ? -4.154 -9.518 -7.839 1.00 96.31 97 LYS A C 1
ATOM 744 O O . LYS A 1 97 ? -4.534 -9.753 -8.985 1.00 96.31 97 LYS A O 1
ATOM 749 N N . ARG A 1 98 ? -3.150 -10.190 -7.280 1.00 92.50 98 ARG A N 1
ATOM 750 C CA . ARG A 1 98 ? -2.541 -11.366 -7.900 1.00 92.50 98 ARG A CA 1
ATOM 751 C C . ARG A 1 98 ? -3.383 -12.584 -7.537 1.00 92.50 98 ARG A C 1
ATOM 753 O O . ARG A 1 98 ? -3.609 -12.843 -6.358 1.00 92.50 98 ARG A O 1
ATOM 760 N N . GLY A 1 99 ? -3.872 -13.290 -8.553 1.00 78.25 99 GLY A N 1
ATOM 761 C CA . GLY A 1 99 ? -4.624 -14.528 -8.364 1.00 78.25 99 GLY A CA 1
ATOM 762 C C . GLY A 1 99 ? -3.802 -15.571 -7.604 1.00 78.25 99 GLY A C 1
ATOM 763 O O . GLY A 1 99 ? -2.600 -15.705 -7.846 1.00 78.25 99 GLY A O 1
ATOM 764 N N . SER A 1 100 ? -4.470 -16.264 -6.683 1.00 52.94 100 SER A N 1
ATOM 765 C CA . SER A 1 100 ? -4.100 -17.591 -6.176 1.00 52.94 100 SER A CA 1
ATOM 766 C C . SER A 1 100 ? -4.495 -18.669 -7.174 1.00 52.94 100 SER A C 1
ATOM 768 O O . SER A 1 100 ? -5.629 -18.538 -7.692 1.00 52.94 100 SER A O 1
#

pLDDT: mean 94.76, std 5.44, range [52.94, 98.44]

Secondary structure (DSSP, 8-state):
-EEEEEEEE-TT--S--EEEEEEE-TTSEEEEEEEETTTTEEEEEEEEEETTTTEEEEEETTTSPEEEEETGGGGSSEEEEEEE-TTS-EEEEEEEEPP-

Sequence (100 aa):
MPLGIFTVYAPGETLPTRMIELALAQDGRVGGTHYDRLRNEIDTVSGTIDRSTMVLRWKIGEKGGVFETPLDALTEAEASITVHLPDGAVTQWRLVKRGS

Radius of gyration: 12.63 Å; chains: 1; bounding box: 31×34×33 Å